Protein AF-A0A0S4IYY3-F1 (afdb_monomer)

Sequence (116 aa):
MGPSHRFGTKVSTLSMLASLTMLFCICVLLTTPSCVSACKADFDCRPSSCCHSTGCVDITKAPPPDCSEVLCSAECQHNTLDCGGECRCNTKLGVCKPYIRAGMPPDSAHTWKSSN

Mean predicted aligned error: 13.13 Å

Radius of gyration: 29.68 Å; Cα contacts (8 Å, |Δi|>4): 146; chains: 1; bounding box: 82×38×77 Å

Structure (mmCIF, N/CA/C/O backbone):
data_AF-A0A0S4IYY3-F1
#
_entry.id   AF-A0A0S4IYY3-F1
#
loop_
_atom_site.group_PDB
_atom_site.id
_atom_site.type_symbol
_atom_site.label_atom_id
_atom_site.label_alt_id
_atom_site.label_comp_id
_atom_site.label_asym_id
_atom_site.label_entity_id
_atom_site.label_seq_id
_atom_site.pdbx_PDB_ins_code
_atom_site.Cartn_x
_atom_site.Cartn_y
_atom_site.Cartn_z
_atom_site.occupancy
_atom_site.B_iso_or_equiv
_atom_site.auth_seq_id
_atom_site.auth_comp_id
_atom_site.auth_asym_id
_atom_site.auth_atom_id
_atom_site.pdbx_PDB_model_num
ATOM 1 N N . MET A 1 1 ? -66.050 2.021 57.460 1.00 43.62 1 MET A N 1
ATOM 2 C CA . MET A 1 1 ? -65.535 2.923 56.408 1.00 43.62 1 MET A CA 1
ATOM 3 C C . MET A 1 1 ? -64.032 2.720 56.289 1.00 43.62 1 MET A C 1
ATOM 5 O O . MET A 1 1 ? -63.357 2.857 57.296 1.00 43.62 1 MET A O 1
ATOM 9 N N . GLY A 1 2 ? -63.513 2.363 55.114 1.00 48.69 2 GLY A N 1
ATOM 10 C CA . GLY A 1 2 ? -62.070 2.266 54.857 1.00 48.69 2 GLY A CA 1
ATOM 11 C C . GLY A 1 2 ? -61.733 2.968 53.538 1.00 48.69 2 GLY A C 1
ATOM 12 O O . GLY A 1 2 ? -62.516 2.835 52.592 1.00 48.69 2 GLY A O 1
ATOM 13 N N . PRO A 1 3 ? -60.642 3.752 53.451 1.00 57.81 3 PRO A N 1
ATOM 14 C CA . PRO A 1 3 ? -60.326 4.495 52.243 1.00 57.81 3 PRO A CA 1
ATOM 15 C C . PRO A 1 3 ? -59.746 3.559 51.180 1.00 57.81 3 PRO A C 1
ATOM 17 O O . PRO A 1 3 ? -58.757 2.860 51.391 1.00 57.81 3 PRO A O 1
ATOM 20 N N . SER A 1 4 ? -60.380 3.557 50.011 1.00 50.22 4 SER A N 1
ATOM 21 C CA . SER A 1 4 ? -59.855 2.910 48.813 1.00 50.22 4 SER A CA 1
ATOM 22 C C . SER A 1 4 ? -58.682 3.729 48.267 1.00 50.22 4 SER A C 1
ATOM 24 O O . SER A 1 4 ? -58.882 4.810 47.713 1.00 50.22 4 SER A O 1
ATOM 26 N N . HIS A 1 5 ? -57.458 3.216 48.396 1.00 51.16 5 HIS A N 1
ATOM 27 C CA . HIS A 1 5 ? -56.295 3.759 47.696 1.00 51.16 5 HIS A CA 1
ATOM 28 C C . HIS A 1 5 ? -56.372 3.392 46.206 1.00 51.16 5 HIS A C 1
ATOM 30 O O . HIS A 1 5 ? -56.092 2.263 45.809 1.00 51.16 5 HIS A O 1
ATOM 36 N N . ARG A 1 6 ? -56.735 4.365 45.360 1.00 59.19 6 ARG A N 1
ATOM 37 C CA . ARG A 1 6 ? -56.511 4.297 43.908 1.00 59.19 6 ARG A CA 1
ATOM 38 C C . ARG A 1 6 ? -55.025 4.527 43.632 1.00 59.19 6 ARG A C 1
ATOM 40 O O . ARG A 1 6 ? -54.583 5.669 43.530 1.00 59.19 6 ARG A O 1
ATOM 47 N N . PHE A 1 7 ? -54.256 3.451 43.502 1.00 55.00 7 PHE A N 1
ATOM 48 C CA . PHE A 1 7 ? -52.888 3.519 42.992 1.00 55.00 7 PHE A CA 1
ATOM 49 C C . PHE A 1 7 ? -52.942 3.683 41.468 1.00 55.00 7 PHE A C 1
ATOM 51 O O . PHE A 1 7 ? -53.279 2.763 40.726 1.00 55.00 7 PHE A O 1
ATOM 58 N N . GLY A 1 8 ? -52.728 4.919 41.015 1.00 53.38 8 GLY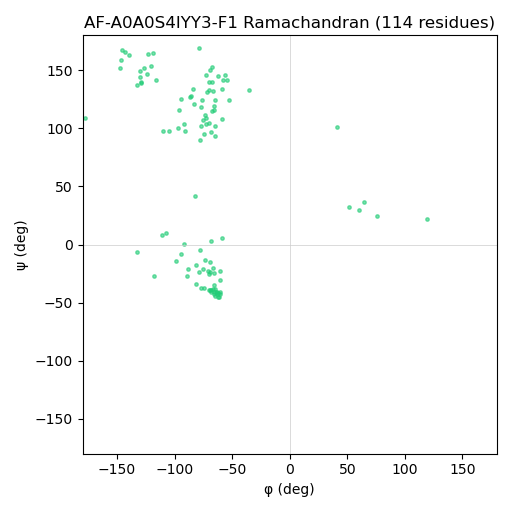 A N 1
ATOM 59 C CA . GLY A 1 8 ? -52.850 5.324 39.621 1.00 53.38 8 GLY A CA 1
ATOM 60 C C . GLY A 1 8 ? -51.791 4.685 38.720 1.00 53.38 8 GLY A C 1
ATOM 61 O O . GLY A 1 8 ? -50.593 4.761 38.974 1.00 53.38 8 GLY A O 1
ATOM 62 N N . THR A 1 9 ? -52.251 4.151 37.596 1.00 53.50 9 THR A N 1
ATOM 63 C CA . THR A 1 9 ? -51.516 3.530 36.479 1.00 53.50 9 THR A CA 1
ATOM 64 C C . THR A 1 9 ? -50.486 4.424 35.763 1.00 53.50 9 THR A C 1
ATOM 66 O O . THR A 1 9 ? -49.891 4.004 34.775 1.00 53.50 9 THR A O 1
ATOM 69 N N . LYS A 1 10 ? -50.225 5.649 36.236 1.00 50.41 10 LYS A N 1
ATOM 70 C CA . LYS A 1 10 ? -49.373 6.636 35.542 1.00 50.41 10 LYS A CA 1
ATOM 71 C C . LYS A 1 10 ? -47.865 6.441 35.754 1.00 50.41 10 LYS A C 1
ATOM 73 O O . LYS A 1 10 ? -47.078 6.963 34.974 1.00 50.41 10 LYS A O 1
ATOM 78 N N . VAL A 1 11 ? -47.456 5.682 36.774 1.00 53.66 11 VAL A N 1
ATOM 79 C CA . VAL A 1 11 ? -46.031 5.453 37.100 1.00 53.66 11 VAL A CA 1
ATOM 80 C C . VAL A 1 11 ? -45.384 4.407 36.176 1.00 53.66 11 VAL A C 1
ATOM 82 O O . VAL A 1 11 ? -44.177 4.425 35.960 1.00 53.66 11 VAL A O 1
ATOM 85 N N . SER A 1 12 ? -46.180 3.519 35.572 1.00 58.78 12 SER A N 1
ATOM 86 C CA . SER A 1 12 ? -45.661 2.351 34.847 1.00 58.78 12 SER A CA 1
ATOM 87 C C . SER A 1 12 ? -45.199 2.667 33.415 1.00 58.78 12 SER A C 1
ATOM 89 O O . SER A 1 12 ? -44.198 2.122 32.954 1.00 58.78 12 SER A O 1
ATOM 91 N N . THR A 1 13 ? -45.851 3.601 32.716 1.00 61.25 13 THR A N 1
ATOM 92 C CA . THR A 1 13 ?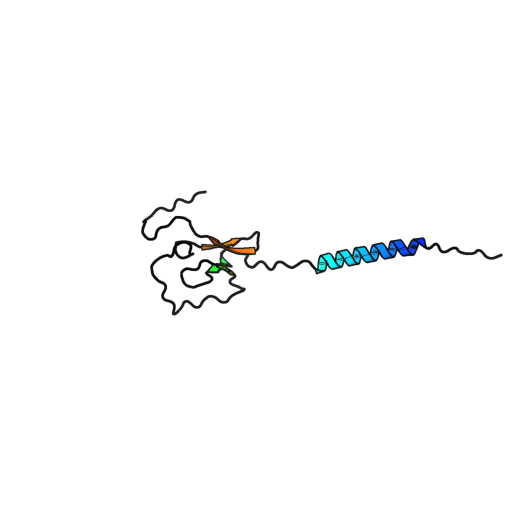 -45.505 3.934 31.322 1.00 61.25 13 THR A CA 1
ATOM 93 C C . THR A 1 13 ? -44.250 4.803 31.209 1.00 61.25 13 THR A C 1
ATOM 95 O O . THR A 1 13 ? -43.433 4.572 30.319 1.00 61.25 13 THR A O 1
ATOM 98 N N . LEU A 1 14 ? -44.042 5.749 32.135 1.00 67.12 14 LEU A N 1
ATOM 99 C CA . LEU A 1 14 ? -42.864 6.630 32.143 1.00 67.12 14 LEU A CA 1
ATOM 100 C C . LEU A 1 14 ? -41.558 5.850 32.387 1.00 67.12 14 LEU A C 1
ATOM 102 O O . LEU A 1 14 ? -40.541 6.125 31.755 1.00 67.12 14 LEU A O 1
ATOM 106 N N . SER A 1 15 ? -41.607 4.836 33.260 1.00 72.81 15 SER A N 1
ATOM 107 C CA . SER A 1 15 ? -40.468 3.954 33.544 1.00 72.81 15 SER A CA 1
ATOM 108 C C . SER A 1 15 ? -40.118 3.057 32.353 1.00 72.81 15 SER A C 1
ATOM 110 O O . SER A 1 15 ? -38.942 2.862 32.065 1.00 72.81 15 SER A O 1
ATOM 112 N N . MET A 1 16 ? -41.122 2.539 31.639 1.00 74.62 16 MET A N 1
ATOM 113 C CA . MET A 1 16 ? -40.919 1.678 30.465 1.00 74.62 16 MET A CA 1
ATOM 114 C C . MET A 1 16 ? 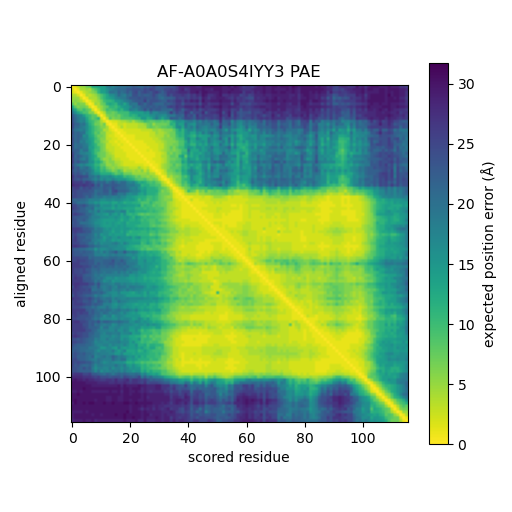-40.260 2.443 29.309 1.00 74.62 16 MET A C 1
ATOM 116 O O . MET A 1 16 ? -39.310 1.950 28.703 1.00 74.62 16 MET A O 1
ATOM 120 N N . LEU A 1 17 ? -40.707 3.679 29.053 1.00 82.00 17 LEU A N 1
ATOM 121 C CA . LEU A 1 17 ? -40.114 4.574 28.052 1.00 82.00 17 LEU A CA 1
ATOM 122 C C . LEU A 1 17 ? -38.646 4.901 28.362 1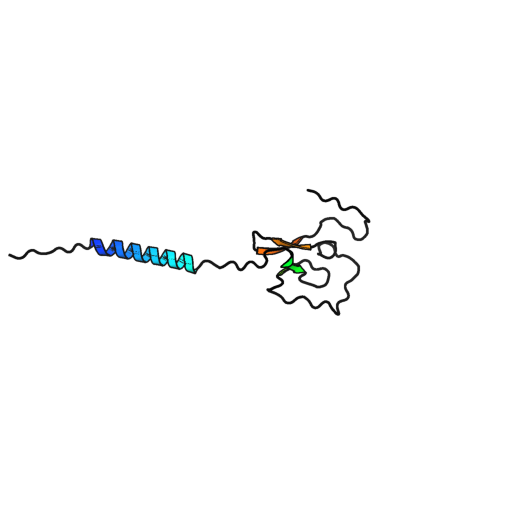.00 82.00 17 LEU A C 1
ATOM 124 O O . LEU A 1 17 ? -37.822 4.891 27.451 1.00 82.00 17 LEU A O 1
ATOM 128 N N . ALA A 1 18 ? -38.308 5.141 29.632 1.00 86.00 18 ALA A N 1
ATOM 129 C CA . ALA A 1 18 ? -36.934 5.417 30.052 1.00 86.00 18 ALA A CA 1
ATOM 130 C C . ALA A 1 18 ? -36.005 4.200 29.888 1.00 86.00 18 ALA A C 1
ATOM 132 O O . ALA A 1 18 ? -34.859 4.352 29.476 1.00 86.00 18 ALA A O 1
ATOM 133 N N . SER A 1 19 ? -36.487 2.984 30.164 1.00 83.12 19 SER A N 1
ATOM 134 C CA . SER A 1 19 ? -35.696 1.760 29.974 1.00 83.12 19 SER A CA 1
ATOM 135 C C . SER A 1 19 ? -35.455 1.437 28.495 1.00 83.12 19 SER A C 1
ATOM 137 O O . SER A 1 19 ? -34.351 1.040 28.130 1.00 83.12 19 SER A O 1
ATOM 139 N N . LEU A 1 20 ? -36.457 1.651 27.635 1.00 85.75 20 LEU A N 1
ATOM 140 C CA . LEU A 1 20 ? -36.349 1.442 26.186 1.00 85.75 20 LEU A CA 1
ATOM 141 C C . LEU A 1 20 ? -35.365 2.420 25.526 1.00 85.75 20 LEU A C 1
ATOM 143 O O . LEU A 1 20 ? -34.571 2.007 24.682 1.00 85.75 20 LEU A O 1
ATOM 147 N N . THR A 1 21 ? -35.368 3.694 25.926 1.00 89.06 21 THR A N 1
ATOM 148 C CA . THR A 1 21 ? -34.418 4.691 25.402 1.00 89.06 21 THR A CA 1
ATOM 149 C C . THR A 1 21 ? -32.992 4.439 25.883 1.00 89.06 21 THR A C 1
ATOM 151 O O . THR A 1 21 ? -32.061 4.547 25.088 1.00 89.06 21 THR A O 1
ATOM 154 N N . MET A 1 22 ? -32.807 4.029 27.142 1.00 87.81 22 MET A N 1
ATOM 155 C CA . MET A 1 22 ? -31.494 3.630 27.661 1.00 87.81 22 MET A CA 1
ATOM 156 C C . MET A 1 22 ? -30.938 2.418 26.902 1.00 87.81 22 MET A C 1
ATOM 158 O O . MET A 1 22 ? -29.787 2.433 26.472 1.00 87.81 22 MET A O 1
ATOM 162 N N . LEU A 1 23 ? -31.771 1.397 26.667 1.00 88.50 23 LEU A N 1
ATOM 163 C CA . LEU A 1 23 ? -31.374 0.206 25.916 1.00 88.50 23 LEU A CA 1
ATOM 164 C C . LEU A 1 23 ? -31.019 0.545 24.461 1.00 88.50 23 LEU A C 1
ATOM 166 O O . LEU A 1 23 ? -30.015 0.059 23.951 1.00 88.50 23 LEU A O 1
ATOM 170 N N . PHE A 1 24 ? -31.784 1.431 23.816 1.00 87.06 24 PHE A N 1
ATOM 171 C CA . PHE A 1 24 ? -31.477 1.915 22.470 1.00 87.06 24 PHE A CA 1
ATOM 172 C C . PHE A 1 24 ? -30.139 2.669 22.421 1.00 87.06 24 PHE A C 1
ATOM 174 O O . PHE A 1 24 ? -29.316 2.385 21.554 1.00 87.06 24 PHE A O 1
ATOM 181 N N . CYS A 1 25 ? -29.866 3.561 23.380 1.00 86.38 25 CYS A N 1
ATOM 182 C CA . CYS A 1 25 ? -28.575 4.249 23.484 1.00 86.38 25 CYS A CA 1
ATOM 183 C C . CYS A 1 25 ? -27.407 3.272 23.677 1.00 86.38 25 CYS A C 1
ATOM 185 O O . CYS A 1 25 ? -26.375 3.415 23.024 1.00 86.38 25 CYS A O 1
ATOM 187 N N . ILE A 1 26 ? -27.572 2.256 24.530 1.00 88.25 26 ILE A N 1
ATOM 188 C CA . ILE A 1 26 ? -26.562 1.212 24.746 1.00 88.25 26 ILE A CA 1
ATOM 189 C C . ILE A 1 26 ? -26.326 0.412 23.455 1.00 88.25 26 ILE A C 1
ATOM 191 O O . ILE A 1 26 ? -25.177 0.176 23.088 1.00 88.25 26 ILE A O 1
ATOM 195 N N . CYS A 1 27 ? -27.381 0.051 22.718 1.00 84.94 27 CYS A N 1
ATOM 196 C CA . CYS A 1 27 ? -27.251 -0.614 21.420 1.00 84.94 27 CYS A CA 1
ATOM 197 C C . CYS A 1 27 ? -26.518 0.255 20.387 1.00 84.94 27 CYS A C 1
ATOM 199 O O . CYS A 1 27 ? -25.658 -0.251 19.668 1.00 84.94 27 CYS A O 1
ATOM 201 N N . VAL A 1 28 ? -26.804 1.558 20.322 1.00 85.12 28 VAL A N 1
ATOM 202 C CA . VAL A 1 28 ? -26.096 2.485 19.422 1.00 85.12 28 VAL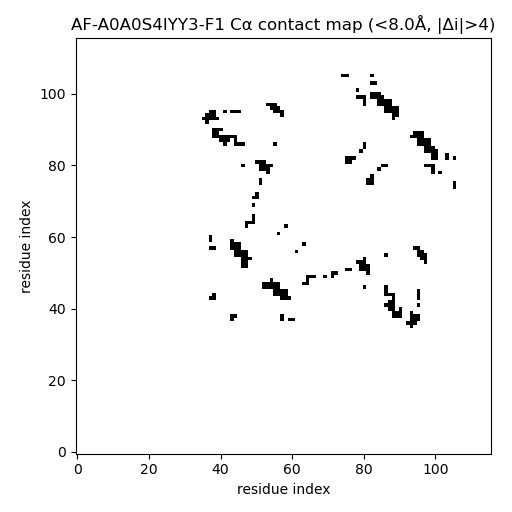 A CA 1
ATOM 203 C C . VAL A 1 28 ? -24.612 2.582 19.790 1.00 85.12 28 VAL A C 1
ATOM 205 O O . VAL A 1 28 ? -23.766 2.549 18.904 1.00 85.12 28 VAL A O 1
ATOM 208 N N . LEU A 1 29 ? -24.274 2.623 21.081 1.00 80.25 29 LEU A N 1
ATOM 209 C CA . LEU A 1 29 ? -22.881 2.642 21.546 1.00 80.25 29 LEU A CA 1
ATOM 210 C C . LEU A 1 29 ? -22.133 1.345 21.191 1.00 80.25 29 LEU A C 1
ATOM 212 O O . LEU A 1 29 ? -21.012 1.399 20.685 1.00 80.25 29 LEU A O 1
ATOM 216 N N . LEU A 1 30 ? -22.765 0.187 21.406 1.00 79.56 30 LEU A N 1
ATOM 217 C CA . LEU A 1 30 ? -22.174 -1.136 21.158 1.00 79.56 30 LEU A CA 1
ATOM 218 C C . LEU A 1 30 ? -22.009 -1.474 19.671 1.00 79.56 30 LEU A C 1
ATOM 220 O O . LEU A 1 30 ? -21.201 -2.331 19.328 1.00 79.56 30 LEU A O 1
ATOM 224 N N . THR A 1 31 ? -22.774 -0.833 18.789 1.00 77.38 31 THR A N 1
ATOM 225 C CA . THR A 1 31 ? -22.728 -1.096 17.342 1.00 77.38 31 THR A CA 1
ATOM 226 C C . THR A 1 31 ? -21.755 -0.190 16.595 1.00 77.38 31 THR A C 1
ATOM 228 O O . THR A 1 31 ? -21.624 -0.331 15.381 1.00 77.38 31 THR A O 1
ATOM 231 N N . THR A 1 32 ? -21.044 0.715 17.282 1.00 71.06 32 THR A N 1
ATOM 232 C CA . THR A 1 32 ? -20.040 1.559 16.625 1.00 71.06 32 THR A CA 1
ATOM 233 C C . THR A 1 32 ? -18.858 0.702 16.157 1.00 71.06 32 THR A C 1
ATOM 235 O O . THR A 1 32 ? -18.149 0.124 16.983 1.00 71.06 32 THR A O 1
ATOM 238 N N . PRO A 1 33 ? -18.617 0.579 14.837 1.00 69.81 33 PRO A N 1
ATOM 239 C CA . PRO A 1 33 ? -17.438 -0.118 14.361 1.00 69.81 33 PRO A CA 1
ATOM 240 C C . PRO A 1 33 ? -16.214 0.695 14.781 1.00 69.81 33 PRO A C 1
ATOM 242 O O . PRO A 1 33 ? -16.060 1.854 14.390 1.00 69.81 33 PRO A O 1
ATOM 245 N N . SER A 1 34 ? -15.334 0.094 15.581 1.00 64.94 34 SER A N 1
ATOM 246 C CA . SER A 1 34 ? -14.010 0.646 15.828 1.00 64.94 34 SER A CA 1
ATOM 247 C C . SER A 1 34 ? -13.260 0.621 14.501 1.00 64.94 34 SER A C 1
ATOM 249 O O . SER A 1 34 ? -12.833 -0.425 14.010 1.00 64.94 34 SER A O 1
ATOM 251 N N . CYS A 1 35 ? -13.164 1.779 13.853 1.00 61.19 35 CYS A N 1
ATOM 252 C CA . CYS A 1 35 ? -12.400 1.924 12.628 1.00 61.19 35 CYS A CA 1
ATOM 253 C C . CYS A 1 35 ? -10.919 1.691 12.955 1.00 61.19 35 CYS A C 1
ATOM 255 O O . CYS A 1 35 ? -10.195 2.589 13.379 1.00 61.19 35 CYS A O 1
ATOM 257 N N . VAL A 1 36 ? -10.460 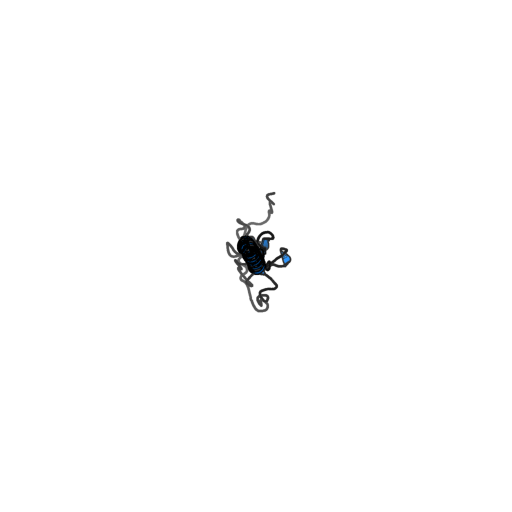0.447 12.796 1.00 72.00 36 VAL A N 1
ATOM 258 C CA . VAL A 1 36 ? -9.035 0.126 12.866 1.00 72.00 36 VAL A CA 1
ATOM 259 C C . VAL A 1 36 ? -8.381 0.764 11.647 1.00 72.00 36 VAL A C 1
ATOM 261 O O . VAL A 1 36 ? -8.431 0.219 10.540 1.00 72.00 36 VAL A O 1
ATOM 264 N N . SER A 1 37 ? -7.814 1.952 11.867 1.00 82.88 37 SER A N 1
ATOM 265 C CA . SER A 1 37 ? -7.023 2.676 10.877 1.00 82.88 37 SER A CA 1
ATOM 266 C C . SER A 1 37 ? -5.935 1.753 10.345 1.00 82.88 37 SER A C 1
ATOM 268 O O . SER A 1 37 ? -5.169 1.197 11.129 1.00 82.88 37 SER A O 1
ATOM 270 N N . ALA A 1 38 ? -5.880 1.566 9.029 1.00 84.25 38 ALA A N 1
ATOM 271 C CA . ALA A 1 38 ? -4.834 0.770 8.403 1.00 84.25 38 ALA A CA 1
ATOM 272 C C . ALA A 1 38 ? -3.477 1.479 8.463 1.00 84.25 38 ALA A C 1
ATOM 274 O O . ALA A 1 38 ? -2.473 0.808 8.444 1.00 84.25 38 ALA A O 1
ATOM 275 N N . CYS A 1 39 ? -3.425 2.807 8.555 1.00 92.94 39 CYS A N 1
ATOM 276 C CA . CYS A 1 39 ? -2.169 3.547 8.685 1.00 92.94 39 CYS A CA 1
ATOM 277 C C . CYS A 1 39 ? -2.365 4.792 9.554 1.00 92.94 39 CYS A C 1
ATOM 279 O O . CYS A 1 39 ? -3.489 5.281 9.704 1.00 92.94 39 CYS A O 1
ATOM 281 N N . LYS A 1 40 ? -1.287 5.324 10.128 1.00 93.31 40 LYS A N 1
ATOM 282 C CA . LYS A 1 40 ? -1.257 6.623 10.819 1.00 93.31 40 LYS A CA 1
ATOM 283 C C . LYS A 1 40 ? -0.303 7.602 10.143 1.00 93.31 40 LYS A C 1
ATOM 285 O O . LYS A 1 40 ? -0.519 8.808 10.233 1.00 93.31 40 LYS A O 1
ATOM 290 N N . ALA A 1 41 ? 0.715 7.094 9.465 1.00 94.56 41 ALA A N 1
ATOM 291 C CA . ALA A 1 41 ? 1.715 7.861 8.747 1.00 94.56 41 ALA A CA 1
ATOM 292 C C . ALA A 1 41 ? 2.174 7.116 7.488 1.00 94.56 41 ALA A C 1
ATOM 294 O O . ALA A 1 41 ? 1.892 5.933 7.311 1.00 94.56 41 ALA A O 1
ATOM 295 N N . ASP A 1 42 ? 2.890 7.810 6.606 1.00 95.25 42 ASP A N 1
ATOM 296 C CA . ASP A 1 42 ? 3.317 7.256 5.315 1.00 95.25 42 ASP A CA 1
ATOM 297 C C . ASP A 1 42 ? 4.215 6.016 5.464 1.00 95.25 42 ASP A C 1
ATOM 299 O O . ASP A 1 42 ? 4.133 5.104 4.648 1.00 95.25 42 ASP A O 1
ATOM 303 N N . PHE A 1 43 ? 5.001 5.929 6.545 1.00 94.56 43 PHE A N 1
ATOM 304 C CA . PHE A 1 43 ? 5.856 4.769 6.830 1.00 94.56 43 PHE A CA 1
ATOM 305 C C . PHE A 1 43 ? 5.075 3.496 7.196 1.00 94.56 43 PHE A C 1
ATOM 307 O O . PHE A 1 43 ? 5.645 2.408 7.163 1.00 94.56 43 PHE A O 1
ATOM 314 N N . ASP A 1 44 ? 3.785 3.613 7.526 1.00 94.50 44 ASP A N 1
ATOM 315 C CA . ASP A 1 44 ? 2.904 2.458 7.735 1.00 94.50 44 ASP A CA 1
ATOM 316 C C . ASP A 1 44 ? 2.443 1.846 6.399 1.00 94.50 44 ASP A C 1
ATOM 318 O O . ASP A 1 44 ? 1.749 0.832 6.379 1.00 94.50 44 ASP A O 1
ATOM 322 N N . CYS A 1 45 ? 2.801 2.457 5.268 1.00 95.00 45 CYS A N 1
ATOM 323 C CA . CYS A 1 45 ? 2.381 2.039 3.943 1.00 95.00 45 CYS A CA 1
ATOM 324 C C . CYS A 1 45 ? 3.570 1.590 3.095 1.00 95.00 45 CYS A C 1
ATOM 326 O O . CYS A 1 45 ? 4.631 2.209 3.084 1.00 95.00 45 CYS A O 1
ATOM 328 N N . ARG A 1 46 ? 3.365 0.538 2.303 1.00 94.25 46 ARG A N 1
ATOM 329 C CA . ARG A 1 46 ? 4.351 0.062 1.325 1.00 94.25 46 ARG A CA 1
ATOM 330 C C . ARG A 1 46 ? 3.682 -0.443 0.042 1.00 94.25 46 ARG A C 1
ATOM 332 O O . ARG A 1 46 ? 2.472 -0.682 0.061 1.00 94.25 46 ARG A O 1
ATOM 339 N N . PRO A 1 47 ? 4.433 -0.644 -1.053 1.00 94.62 47 PRO A N 1
ATOM 340 C CA . PRO A 1 47 ? 3.903 -1.239 -2.277 1.00 94.62 47 PRO A CA 1
ATOM 341 C C . PRO A 1 47 ? 3.271 -2.617 -2.038 1.00 94.62 47 PRO A C 1
ATOM 343 O O . PRO A 1 47 ? 3.728 -3.391 -1.193 1.00 94.62 47 PRO A O 1
ATOM 346 N N . SER A 1 48 ? 2.214 -2.931 -2.788 1.00 94.19 48 SER A N 1
ATOM 347 C CA . SER A 1 48 ? 1.559 -4.247 -2.751 1.00 94.19 48 SER A CA 1
ATOM 348 C C . SER A 1 48 ? 2.343 -5.347 -3.473 1.00 94.19 48 SER A C 1
ATOM 350 O O . SER A 1 48 ? 2.117 -6.523 -3.204 1.00 94.19 48 SER A O 1
ATOM 352 N N . SER A 1 49 ? 3.242 -4.980 -4.387 1.00 93.19 49 SER A N 1
ATOM 353 C CA . SER A 1 49 ? 4.071 -5.895 -5.181 1.00 93.19 49 SER A CA 1
ATOM 354 C C . SER A 1 49 ? 5.496 -5.358 -5.331 1.00 93.19 49 SER A C 1
ATOM 356 O O . SER A 1 49 ? 5.742 -4.177 -5.093 1.00 93.19 49 SER A O 1
ATOM 358 N N . CYS A 1 50 ? 6.430 -6.229 -5.724 1.00 91.81 50 CYS A N 1
ATOM 359 C CA . CYS A 1 50 ? 7.848 -5.885 -5.883 1.00 91.81 50 CYS A CA 1
ATOM 360 C C . CYS A 1 50 ? 8.127 -4.933 -7.047 1.00 91.81 50 CYS A C 1
ATOM 362 O O . CYS A 1 50 ? 8.936 -4.028 -6.908 1.00 91.81 50 CYS A O 1
ATOM 364 N N . CYS A 1 51 ? 7.453 -5.147 -8.177 1.00 91.75 51 CYS A N 1
ATOM 365 C CA . CYS A 1 51 ? 7.608 -4.345 -9.385 1.00 91.75 51 CYS A CA 1
ATOM 366 C C . CYS A 1 51 ? 6.236 -3.846 -9.830 1.00 91.75 51 CYS A C 1
ATOM 368 O O . CYS A 1 51 ? 5.216 -4.510 -9.596 1.00 91.75 51 CYS A O 1
ATOM 370 N N . HIS A 1 52 ? 6.225 -2.699 -10.492 1.00 91.75 52 HIS A N 1
ATOM 371 C CA . HIS A 1 52 ? 5.095 -2.074 -11.171 1.00 91.75 52 HIS A CA 1
ATOM 372 C C . HIS A 1 52 ? 3.855 -1.962 -10.296 1.00 91.75 52 HIS A C 1
ATOM 374 O O . HIS A 1 52 ? 2.721 -2.039 -10.768 1.00 91.75 52 HIS A O 1
ATOM 380 N N . SER A 1 53 ? 4.063 -1.793 -8.988 1.00 93.44 53 SER A N 1
ATOM 381 C CA . SER A 1 53 ? 2.964 -1.787 -8.035 1.00 93.44 53 SER A CA 1
ATOM 382 C C . SER A 1 53 ? 2.063 -0.596 -8.310 1.00 93.44 53 SER A C 1
ATOM 384 O O . SER A 1 53 ? 2.499 0.552 -8.301 1.00 93.44 53 SER A O 1
ATOM 386 N N . THR A 1 54 ? 0.784 -0.867 -8.530 1.00 93.06 54 THR A N 1
ATOM 387 C CA . THR A 1 54 ? -0.263 0.155 -8.655 1.00 93.06 54 THR A CA 1
ATOM 388 C C . THR A 1 54 ? -0.973 0.400 -7.326 1.00 93.06 54 THR A C 1
ATOM 390 O O . THR A 1 54 ? -1.771 1.327 -7.211 1.00 93.06 54 THR A O 1
ATOM 393 N N . GLY A 1 55 ? -0.687 -0.423 -6.311 1.00 93.56 55 GLY A N 1
ATOM 394 C CA . GLY A 1 55 ? -1.331 -0.403 -5.006 1.00 93.56 55 GLY A CA 1
ATOM 395 C C . GLY A 1 55 ? -0.360 -0.214 -3.846 1.00 93.56 55 GLY A C 1
ATOM 396 O O . GLY A 1 55 ? 0.853 -0.402 -3.967 1.00 93.56 55 GLY A O 1
ATOM 397 N N . CYS A 1 56 ? -0.936 0.140 -2.700 1.00 95.00 56 CYS A N 1
ATOM 398 C CA . CYS A 1 56 ? -0.243 0.242 -1.425 1.00 95.00 56 CYS A CA 1
ATOM 399 C C . CYS A 1 56 ? -1.005 -0.547 -0.367 1.00 95.00 56 CYS A C 1
ATOM 401 O O . CYS A 1 56 ? -2.235 -0.498 -0.314 1.00 95.00 56 CYS A O 1
ATOM 403 N N . VAL A 1 57 ? -0.268 -1.237 0.491 1.00 93.50 57 VAL A N 1
ATOM 404 C CA . VAL A 1 57 ? -0.798 -1.998 1.621 1.00 93.50 57 VAL A CA 1
ATOM 405 C C . VAL A 1 57 ? -0.218 -1.472 2.921 1.00 93.50 57 VAL A C 1
ATOM 407 O O . VAL A 1 57 ? 0.881 -0.915 2.949 1.00 93.50 57 VAL A O 1
ATOM 410 N N . ASP A 1 58 ? -0.976 -1.669 3.991 1.00 93.12 58 ASP A N 1
ATOM 411 C CA . ASP A 1 58 ? -0.480 -1.463 5.343 1.00 93.12 58 ASP A CA 1
ATOM 412 C C . ASP A 1 58 ? 0.536 -2.553 5.715 1.00 93.12 58 ASP A C 1
ATOM 414 O O . ASP A 1 58 ? 0.354 -3.736 5.402 1.00 93.12 58 ASP A O 1
ATOM 418 N N . ILE A 1 59 ? 1.598 -2.143 6.404 1.00 91.56 59 ILE A N 1
ATOM 419 C CA . ILE A 1 59 ? 2.671 -3.026 6.858 1.00 91.56 59 ILE A CA 1
ATOM 420 C C . ILE A 1 59 ? 2.207 -4.052 7.899 1.00 91.56 59 ILE A C 1
ATOM 422 O O . ILE A 1 59 ? 2.842 -5.100 8.007 1.00 91.56 59 ILE A O 1
ATOM 426 N N . THR A 1 60 ? 1.134 -3.779 8.653 1.00 85.94 60 THR A N 1
ATOM 427 C CA . THR A 1 60 ? 0.657 -4.666 9.732 1.00 85.94 60 THR A CA 1
ATOM 428 C C . THR A 1 60 ? -0.347 -5.717 9.256 1.00 85.94 60 THR A C 1
ATOM 430 O O . THR A 1 60 ? -0.437 -6.796 9.840 1.00 85.94 60 THR A O 1
ATOM 433 N N . LYS A 1 61 ? -1.094 -5.431 8.184 1.00 80.81 61 LYS A N 1
ATOM 434 C CA . LYS A 1 61 ? -2.150 -6.303 7.644 1.00 80.81 61 LYS A CA 1
ATOM 435 C C . LYS A 1 61 ? -1.662 -7.321 6.622 1.00 80.81 61 LYS A C 1
ATOM 437 O O . LYS A 1 61 ? -2.346 -8.318 6.401 1.00 80.81 61 LYS A O 1
ATOM 442 N N . ALA A 1 62 ? -0.517 -7.082 5.993 1.00 78.31 62 ALA A N 1
ATOM 443 C CA . ALA A 1 62 ? 0.078 -8.005 5.036 1.00 78.31 62 ALA A CA 1
ATOM 444 C C . ALA A 1 62 ? 1.556 -8.243 5.378 1.00 78.31 62 ALA A C 1
ATOM 446 O O . ALA A 1 62 ? 2.213 -7.328 5.876 1.00 78.31 62 ALA A O 1
ATOM 447 N N . PRO A 1 63 ? 2.127 -9.421 5.088 1.00 84.75 63 PRO A N 1
ATOM 448 C CA . PRO A 1 63 ? 3.576 -9.592 5.049 1.00 84.75 63 PRO A CA 1
ATOM 449 C C . PRO A 1 63 ? 4.169 -8.842 3.844 1.00 84.75 63 PRO A C 1
ATOM 451 O O . PRO A 1 63 ? 3.467 -8.643 2.842 1.00 84.75 63 PRO A O 1
ATOM 454 N N . PRO A 1 64 ? 5.423 -8.356 3.932 1.00 85.25 64 PRO A N 1
ATOM 455 C CA . PRO A 1 64 ? 6.089 -7.753 2.783 1.00 85.25 64 PRO A CA 1
ATOM 456 C C . PRO A 1 64 ? 6.151 -8.744 1.627 1.00 85.25 64 PRO A C 1
ATOM 458 O O . PRO A 1 64 ? 6.343 -9.934 1.880 1.00 85.25 64 PRO A O 1
ATOM 461 N N . PRO A 1 65 ? 5.958 -8.282 0.376 1.00 86.81 65 PRO A N 1
ATOM 462 C CA . PRO A 1 65 ? 6.226 -9.142 -0.760 1.00 86.81 65 PRO A CA 1
ATOM 463 C C . PRO A 1 65 ? 7.700 -9.560 -0.699 1.00 86.81 65 PRO A C 1
ATOM 465 O O . PRO A 1 65 ? 8.573 -8.731 -0.434 1.00 86.81 65 PRO A O 1
ATOM 468 N N . ASP A 1 66 ? 7.963 -10.851 -0.890 1.00 91.19 66 ASP A N 1
ATOM 469 C CA . ASP A 1 66 ? 9.330 -11.344 -1.012 1.00 91.19 66 ASP A CA 1
ATOM 470 C C . ASP A 1 66 ? 9.864 -10.933 -2.386 1.00 91.19 66 ASP A C 1
ATOM 472 O O . ASP A 1 66 ? 9.368 -11.384 -3.421 1.00 91.19 66 ASP A O 1
ATOM 476 N N . CYS A 1 67 ? 10.836 -10.025 -2.375 1.00 90.44 67 CYS A N 1
ATOM 477 C CA . CYS A 1 67 ? 11.457 -9.482 -3.577 1.00 90.44 67 CYS A CA 1
ATOM 478 C C . CYS A 1 67 ? 12.913 -9.935 -3.738 1.00 90.44 67 CYS A C 1
ATOM 480 O O . CYS A 1 67 ? 13.603 -9.411 -4.608 1.00 90.44 67 CYS A O 1
ATOM 482 N N . SER A 1 68 ? 13.399 -10.869 -2.911 1.00 93.69 68 SER A N 1
ATOM 483 C CA . SER A 1 68 ? 14.815 -11.262 -2.893 1.00 93.69 68 SER A CA 1
ATOM 484 C C . SER A 1 68 ? 15.257 -11.939 -4.191 1.00 93.69 68 SER A C 1
ATOM 486 O O . SER A 1 68 ? 16.368 -11.704 -4.652 1.00 93.69 68 SER A O 1
ATOM 488 N N . GLU A 1 69 ? 14.360 -12.704 -4.813 1.00 93.19 69 GLU A N 1
ATOM 489 C CA . GLU A 1 69 ? 14.609 -13.431 -6.067 1.00 93.19 69 GLU A CA 1
ATOM 490 C C . GLU A 1 69 ? 13.887 -12.796 -7.274 1.00 93.19 69 GLU A C 1
ATOM 492 O O . GLU A 1 69 ? 13.803 -13.390 -8.350 1.00 93.19 69 GLU A O 1
ATOM 497 N N . VAL A 1 70 ? 13.319 -11.593 -7.111 1.00 91.31 70 VAL A N 1
ATOM 498 C CA . VAL A 1 70 ? 12.546 -10.918 -8.163 1.00 91.31 70 VAL A CA 1
ATOM 499 C C . VAL A 1 70 ? 13.430 -9.929 -8.916 1.00 91.31 70 VAL A C 1
ATOM 501 O O . VAL A 1 70 ? 13.865 -8.915 -8.374 1.00 91.31 70 VAL A O 1
ATOM 504 N N . LEU A 1 71 ? 13.638 -10.188 -10.206 1.00 90.25 71 LEU A N 1
ATOM 505 C CA . LEU A 1 71 ? 14.279 -9.247 -11.123 1.00 90.25 71 LEU A CA 1
ATOM 506 C C . LEU A 1 71 ? 13.213 -8.386 -11.803 1.00 90.25 71 LEU A C 1
ATOM 508 O O . LEU A 1 71 ? 12.519 -8.840 -12.714 1.00 90.25 71 LEU A O 1
ATOM 512 N N . CYS A 1 72 ? 13.085 -7.136 -11.361 1.00 87.06 72 CYS A N 1
ATOM 513 C CA . CYS A 1 72 ? 12.239 -6.158 -12.037 1.00 87.06 72 CYS A CA 1
ATOM 514 C C . CYS A 1 72 ? 12.879 -5.706 -13.358 1.00 87.06 72 CYS A C 1
ATOM 516 O O . CYS A 1 72 ? 14.099 -5.573 -13.469 1.00 87.06 72 CYS A O 1
ATOM 518 N N . SER A 1 73 ? 12.047 -5.428 -14.360 1.00 87.31 73 SER A N 1
ATOM 519 C CA . SER A 1 73 ? 12.481 -4.728 -15.569 1.00 87.31 73 SER A CA 1
ATOM 520 C C . SER A 1 73 ? 12.980 -3.322 -15.215 1.00 87.31 73 SER A C 1
ATOM 522 O O . SER A 1 73 ? 12.413 -2.671 -14.342 1.00 87.31 73 SER A O 1
ATOM 524 N N . ALA A 1 74 ? 14.001 -2.826 -15.918 1.00 84.06 74 ALA A N 1
ATOM 525 C CA . ALA A 1 74 ? 14.523 -1.470 -15.701 1.00 84.06 74 ALA A CA 1
ATOM 526 C C . ALA A 1 74 ? 13.604 -0.361 -16.253 1.00 84.06 74 ALA A C 1
ATOM 528 O O . ALA A 1 74 ? 13.806 0.815 -15.956 1.00 84.06 74 ALA A O 1
ATOM 529 N N . GLU A 1 75 ? 12.615 -0.717 -17.076 1.00 85.44 75 GLU A N 1
ATOM 530 C CA . GLU A 1 75 ? 11.577 0.216 -17.516 1.00 85.44 75 GLU A CA 1
ATOM 531 C C . GLU A 1 75 ? 10.686 0.602 -16.335 1.00 85.44 75 GLU A C 1
ATOM 533 O O . GLU A 1 75 ? 10.316 -0.262 -15.546 1.00 85.44 75 GLU A O 1
ATOM 538 N N . CYS A 1 76 ? 10.299 1.872 -16.233 1.00 83.94 76 CYS A N 1
ATOM 539 C CA . CYS A 1 76 ? 9.219 2.273 -15.340 1.00 83.94 76 CYS A CA 1
ATOM 540 C C . CYS A 1 76 ? 7.891 2.125 -16.102 1.00 83.94 76 CYS A C 1
ATOM 542 O O . CYS A 1 76 ? 7.752 2.646 -17.214 1.00 83.94 76 CYS A O 1
ATOM 544 N N . GLN A 1 77 ? 6.911 1.405 -15.544 1.00 85.81 77 GLN A N 1
ATOM 545 C CA . GLN A 1 77 ? 5.603 1.287 -16.189 1.00 85.81 77 GLN A CA 1
ATOM 546 C C . GLN A 1 77 ? 4.714 2.472 -15.838 1.00 85.81 77 GLN A C 1
ATOM 548 O O . GLN A 1 77 ? 4.569 2.865 -14.678 1.00 85.81 77 GLN A O 1
ATOM 553 N N . HIS A 1 78 ? 4.076 3.031 -16.862 1.00 83.50 78 HIS A N 1
ATOM 554 C CA . HIS A 1 78 ? 3.145 4.134 -16.690 1.00 83.50 78 HIS A CA 1
ATOM 555 C C . HIS A 1 78 ? 2.043 3.778 -15.677 1.00 83.50 78 HIS A C 1
ATOM 557 O O . HIS A 1 78 ? 1.543 2.656 -15.659 1.00 83.50 78 HIS A O 1
ATOM 563 N N . ASN A 1 79 ? 1.643 4.751 -14.853 1.00 85.00 79 ASN A N 1
ATOM 564 C CA . ASN A 1 79 ? 0.669 4.571 -13.768 1.00 85.00 79 ASN A CA 1
ATOM 565 C C . ASN A 1 79 ? 1.068 3.539 -12.701 1.00 85.00 79 ASN A C 1
ATOM 567 O O . ASN A 1 79 ? 0.195 2.960 -12.054 1.00 85.00 79 ASN A O 1
ATOM 571 N N . THR A 1 80 ? 2.365 3.353 -12.463 1.00 89.50 80 THR A N 1
ATOM 572 C CA . THR A 1 80 ? 2.874 2.535 -11.354 1.00 89.50 80 THR A CA 1
ATOM 573 C C . THR A 1 80 ? 3.726 3.360 -10.394 1.00 89.50 80 THR A C 1
ATOM 575 O O . THR A 1 80 ? 4.139 4.482 -10.702 1.00 89.50 80 THR A O 1
ATOM 578 N N . LEU A 1 81 ? 3.981 2.810 -9.207 1.00 90.00 81 LEU A N 1
ATOM 579 C CA . LEU A 1 81 ? 4.838 3.429 -8.198 1.00 90.00 81 LEU A CA 1
ATOM 580 C C . LEU A 1 81 ? 6.311 3.515 -8.632 1.00 90.00 81 LEU A C 1
ATOM 582 O O . LEU A 1 81 ? 7.026 4.375 -8.123 1.00 90.00 81 LEU A O 1
ATOM 586 N N . ASP A 1 82 ? 6.749 2.715 -9.607 1.00 87.44 82 ASP A N 1
ATOM 587 C CA . ASP A 1 82 ? 8.148 2.686 -10.056 1.00 87.44 82 ASP A CA 1
ATOM 588 C C . ASP A 1 82 ? 8.569 3.959 -10.802 1.00 87.44 82 ASP A C 1
ATOM 590 O O . ASP A 1 82 ? 9.741 4.330 -10.790 1.00 87.44 82 ASP A O 1
ATOM 594 N N . CYS A 1 83 ? 7.625 4.701 -11.393 1.00 84.56 83 CYS A N 1
ATOM 595 C CA . CYS A 1 83 ? 7.901 5.981 -12.059 1.00 84.56 83 CYS A CA 1
ATOM 596 C C . CYS A 1 83 ? 7.967 7.168 -11.068 1.00 84.56 83 CYS A C 1
ATOM 598 O O . CYS A 1 83 ? 7.420 8.244 -11.322 1.00 84.56 83 CYS A O 1
ATOM 600 N N . GLY A 1 84 ? 8.603 6.978 -9.907 1.00 83.31 84 GLY A N 1
ATOM 601 C CA . GLY A 1 84 ? 8.730 8.007 -8.866 1.00 83.31 84 GLY A CA 1
ATOM 602 C C . GLY A 1 84 ? 7.455 8.234 -8.047 1.00 83.31 84 GLY A C 1
ATOM 603 O O . GLY A 1 84 ? 7.254 9.328 -7.510 1.00 83.31 84 GLY A O 1
ATOM 604 N N . GLY A 1 85 ? 6.580 7.230 -7.980 1.00 88.94 85 GLY A N 1
ATOM 605 C CA . GLY A 1 85 ? 5.441 7.220 -7.073 1.00 88.94 85 GLY A CA 1
ATOM 606 C C . GLY A 1 85 ? 5.842 6.842 -5.647 1.00 88.94 85 GLY A C 1
ATOM 607 O O . GLY A 1 85 ? 6.955 6.406 -5.370 1.00 88.94 85 GLY A O 1
ATOM 608 N N . GLU A 1 86 ? 4.915 7.029 -4.717 1.00 92.44 86 GLU A N 1
ATOM 609 C CA . GLU A 1 86 ? 5.123 6.722 -3.302 1.00 92.44 86 GLU A CA 1
ATOM 610 C C . GLU A 1 86 ? 3.818 6.269 -2.644 1.00 92.44 86 GLU A C 1
ATOM 612 O O . GLU A 1 86 ? 2.723 6.656 -3.057 1.00 92.44 86 GLU A O 1
ATOM 617 N N . CYS A 1 87 ? 3.926 5.444 -1.607 1.00 95.06 87 CYS A N 1
ATOM 618 C CA . CYS A 1 87 ? 2.782 5.089 -0.781 1.00 95.06 87 CYS A CA 1
ATOM 619 C C . CYS A 1 87 ? 2.591 6.128 0.316 1.00 95.06 87 CYS A C 1
ATOM 621 O O . CYS A 1 87 ? 3.523 6.425 1.056 1.00 95.06 87 CYS A O 1
ATOM 623 N N . ARG A 1 88 ? 1.373 6.662 0.430 1.00 95.50 88 ARG A N 1
ATOM 624 C CA . ARG A 1 88 ? 1.019 7.644 1.458 1.00 95.50 88 ARG A CA 1
ATOM 625 C C . ARG A 1 88 ? -0.159 7.187 2.287 1.00 95.50 88 ARG A C 1
ATOM 627 O O . ARG A 1 88 ? -1.096 6.563 1.777 1.00 95.50 88 ARG A O 1
ATOM 634 N N . CYS A 1 89 ? -0.143 7.559 3.556 1.00 95.88 89 CYS A N 1
ATOM 635 C CA . CYS A 1 89 ? -1.276 7.360 4.427 1.00 95.88 89 CYS A CA 1
ATOM 636 C C . CYS A 1 89 ? -2.284 8.493 4.248 1.00 95.88 89 CYS A C 1
ATOM 638 O O . CYS A 1 89 ? -2.013 9.664 4.517 1.00 95.88 89 CYS A O 1
ATOM 640 N N . ASN A 1 90 ? -3.508 8.146 3.858 1.00 94.69 90 ASN A N 1
ATOM 641 C CA . ASN A 1 90 ? -4.624 9.065 3.996 1.00 94.69 90 ASN A CA 1
ATOM 642 C C . ASN A 1 90 ? -5.072 9.069 5.461 1.00 94.69 90 ASN A C 1
ATOM 644 O O . ASN A 1 90 ? -5.938 8.288 5.843 1.00 94.69 90 ASN A O 1
ATOM 648 N N . THR A 1 91 ? -4.497 9.955 6.272 1.00 90.19 91 THR A N 1
ATOM 649 C CA . THR A 1 91 ? -4.740 10.022 7.725 1.00 90.19 91 THR A CA 1
ATOM 650 C C . THR A 1 91 ?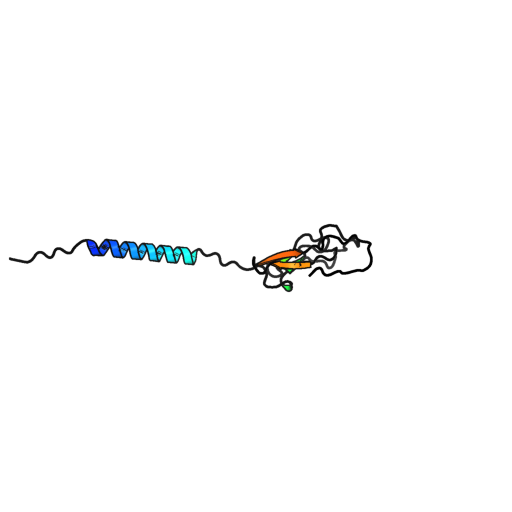 -6.194 10.301 8.106 1.00 90.19 91 THR A C 1
ATOM 652 O O . THR A 1 91 ? -6.617 9.933 9.197 1.00 90.19 91 THR A O 1
ATOM 655 N N . LYS A 1 92 ? -6.991 10.899 7.209 1.00 89.00 92 LYS A N 1
ATOM 656 C CA . LYS A 1 92 ? -8.429 11.127 7.440 1.00 89.00 92 LYS A CA 1
ATOM 657 C C . LYS A 1 92 ? -9.251 9.846 7.324 1.00 89.00 92 LYS A C 1
ATOM 659 O O . LYS A 1 92 ? -10.224 9.680 8.046 1.00 89.00 92 LYS A O 1
ATOM 664 N N . LEU A 1 93 ? -8.887 8.980 6.382 1.00 89.25 93 LEU A N 1
ATOM 665 C CA . LEU A 1 93 ? -9.589 7.724 6.110 1.00 89.25 93 LEU A CA 1
ATOM 666 C C . LEU A 1 93 ? -8.905 6.516 6.761 1.00 89.25 93 LEU A C 1
ATOM 668 O O . LEU A 1 93 ? -9.497 5.443 6.817 1.00 89.25 93 LEU A O 1
ATOM 672 N N . GLY A 1 94 ? -7.664 6.676 7.217 1.00 91.69 94 GLY A N 1
ATOM 673 C CA . GLY A 1 94 ? -6.852 5.595 7.749 1.00 91.69 94 GLY A CA 1
ATOM 674 C C . GLY A 1 94 ? -6.513 4.534 6.707 1.00 91.69 94 GLY A C 1
ATOM 675 O O . GLY A 1 94 ? -6.535 3.352 7.031 1.00 91.69 94 GLY A O 1
ATOM 676 N N . VAL A 1 95 ? -6.269 4.920 5.449 1.00 92.75 95 VAL A N 1
ATOM 677 C CA . VAL A 1 95 ? -5.988 3.974 4.352 1.00 92.75 95 VAL A CA 1
ATOM 678 C C . VAL A 1 95 ? -4.728 4.353 3.584 1.00 92.75 95 VAL A C 1
ATOM 680 O O . VAL A 1 95 ? -4.515 5.526 3.272 1.00 92.75 95 VAL A O 1
ATOM 683 N N . CYS A 1 96 ? -3.921 3.353 3.234 1.00 94.88 96 CYS A N 1
ATOM 684 C CA . CYS A 1 96 ? -2.782 3.524 2.341 1.00 94.88 96 CYS A CA 1
ATOM 685 C C . CYS A 1 96 ? -3.263 3.756 0.908 1.00 94.88 96 CYS A C 1
ATOM 687 O O . CYS A 1 96 ? -4.112 3.017 0.405 1.00 94.88 96 CYS A O 1
ATOM 689 N N . LYS A 1 97 ? -2.725 4.780 0.243 1.00 94.94 97 LYS A N 1
ATOM 690 C CA . LYS A 1 97 ? -3.010 5.077 -1.162 1.00 94.94 97 LYS A CA 1
ATOM 691 C C . LYS A 1 97 ? -1.720 5.276 -1.956 1.00 94.94 97 LYS A C 1
ATOM 693 O O . LYS A 1 97 ? -0.776 5.865 -1.428 1.00 94.94 97 LYS A O 1
ATOM 698 N N . PRO A 1 98 ? -1.694 4.837 -3.224 1.00 94.00 98 PRO A N 1
ATOM 699 C CA . PRO A 1 98 ? -0.620 5.190 -4.136 1.00 94.00 98 PRO A CA 1
ATOM 700 C C . PRO A 1 98 ? -0.719 6.677 -4.491 1.00 94.00 98 PRO A C 1
ATOM 702 O O . PRO A 1 98 ? -1.792 7.185 -4.824 1.00 94.00 98 PRO A O 1
ATOM 705 N N . TYR A 1 99 ? 0.407 7.375 -4.432 1.00 92.06 99 TYR A N 1
ATOM 706 C CA . TYR A 1 99 ? 0.576 8.714 -4.972 1.00 92.06 99 TYR A CA 1
ATOM 707 C C . TYR A 1 99 ? 1.503 8.621 -6.181 1.00 92.06 99 TYR A C 1
ATOM 709 O O . TYR A 1 99 ? 2.722 8.539 -6.046 1.00 92.06 99 TYR A O 1
ATOM 717 N N . ILE A 1 100 ? 0.905 8.580 -7.370 1.00 86.56 100 ILE A N 1
ATOM 718 C CA . ILE A 1 100 ? 1.632 8.463 -8.634 1.00 86.56 100 ILE A CA 1
ATOM 719 C C . ILE A 1 100 ? 1.852 9.865 -9.186 1.00 86.56 100 ILE A C 1
ATOM 721 O O . ILE A 1 100 ? 0.903 10.634 -9.351 1.00 86.56 100 ILE A O 1
ATOM 725 N N . ARG A 1 101 ? 3.106 10.212 -9.469 1.00 74.06 101 ARG A N 1
ATOM 726 C CA . ARG A 1 101 ? 3.441 11.505 -10.066 1.00 74.06 101 ARG A CA 1
ATOM 727 C C . ARG A 1 101 ? 3.0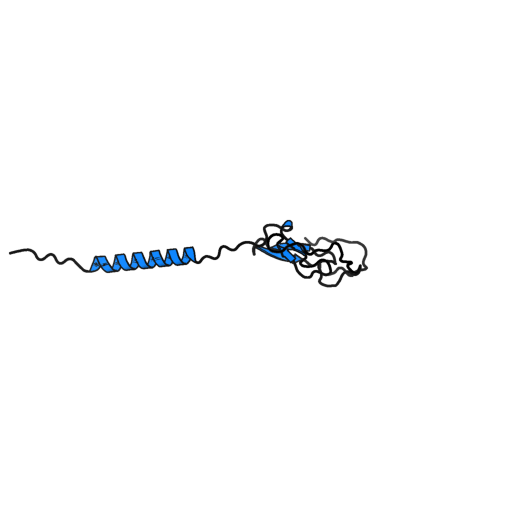52 11.467 -11.542 1.00 74.06 101 ARG A C 1
ATOM 729 O O . ARG A 1 101 ? 3.689 10.795 -12.346 1.00 74.06 101 ARG A O 1
ATOM 736 N N . ALA A 1 102 ? 1.979 12.168 -11.898 1.00 60.31 102 ALA A N 1
ATOM 737 C CA . ALA A 1 102 ? 1.588 12.324 -13.291 1.00 60.31 102 ALA A CA 1
ATOM 738 C C . ALA A 1 102 ? 2.662 13.145 -14.026 1.00 60.31 102 ALA A C 1
ATOM 740 O O . ALA A 1 102 ? 2.862 14.315 -13.707 1.00 60.31 102 ALA A O 1
ATOM 741 N N . GLY A 1 103 ? 3.346 12.535 -14.999 1.00 53.59 103 GLY A N 1
ATOM 742 C CA . GLY A 1 103 ? 4.160 13.277 -15.969 1.00 53.59 103 GLY A CA 1
ATOM 743 C C . GLY A 1 103 ? 5.658 12.981 -16.020 1.00 53.59 103 GLY A C 1
ATOM 744 O O . GLY A 1 103 ? 6.386 13.830 -16.523 1.00 53.59 103 GLY A O 1
ATOM 745 N N . MET A 1 104 ? 6.139 11.824 -15.559 1.00 51.34 104 MET A N 1
ATOM 746 C CA . MET A 1 104 ? 7.543 11.445 -15.771 1.00 51.34 104 MET A CA 1
ATOM 747 C C . MET A 1 104 ? 7.641 10.369 -16.870 1.00 51.34 104 MET A C 1
ATOM 749 O O . MET A 1 104 ? 7.360 9.203 -16.594 1.00 51.34 104 MET A O 1
ATOM 753 N N . PRO A 1 105 ? 7.948 10.737 -18.131 1.00 52.34 105 PRO A N 1
ATOM 754 C CA . PRO A 1 105 ? 8.369 9.763 -19.133 1.00 52.34 105 PRO A CA 1
ATOM 755 C C . PRO A 1 105 ? 9.750 9.185 -18.754 1.00 52.34 105 PRO A C 1
ATOM 757 O O . PRO A 1 105 ? 10.520 9.858 -18.062 1.00 52.34 105 PRO A O 1
ATOM 760 N N . PRO A 1 106 ? 10.069 7.945 -19.170 1.00 54.91 106 PRO A N 1
ATOM 761 C CA . PRO A 1 106 ? 11.252 7.208 -18.709 1.00 54.91 106 PRO A CA 1
ATOM 762 C C . PRO A 1 106 ? 12.616 7.772 -19.163 1.00 54.91 106 PRO A C 1
ATOM 764 O O . PRO A 1 106 ? 13.641 7.177 -18.844 1.00 54.91 106 PRO A O 1
ATOM 767 N N . ASP A 1 107 ? 12.674 8.900 -19.875 1.00 57.47 107 ASP A N 1
ATOM 768 C CA . ASP A 1 107 ? 13.899 9.411 -20.504 1.00 57.47 107 ASP A CA 1
ATOM 769 C C . ASP A 1 107 ? 14.207 10.907 -20.285 1.00 57.47 107 ASP A C 1
ATOM 771 O O . ASP A 1 107 ? 15.297 11.361 -20.640 1.00 57.47 107 ASP A O 1
ATOM 775 N N . SER A 1 108 ? 13.333 11.705 -19.664 1.00 50.66 108 SER A N 1
ATOM 776 C CA . SER A 1 108 ? 13.603 13.143 -19.518 1.00 50.66 108 SER A CA 1
ATOM 777 C C . SER A 1 108 ? 14.345 13.473 -18.220 1.00 50.66 108 SER A C 1
ATOM 779 O O . 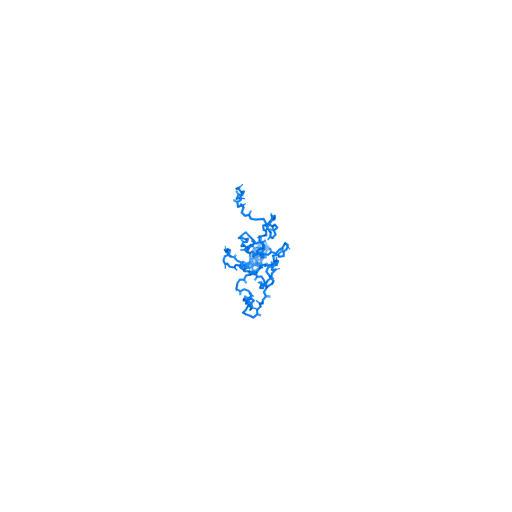SER A 1 108 ? 13.759 13.632 -17.147 1.00 50.66 108 SER A O 1
ATOM 781 N N . ALA A 1 109 ? 15.661 13.600 -18.366 1.00 49.03 109 ALA A N 1
ATOM 782 C CA . ALA A 1 109 ? 16.592 14.233 -17.447 1.00 49.03 109 ALA A CA 1
ATOM 783 C C . ALA A 1 109 ? 16.015 15.472 -16.721 1.00 49.03 109 ALA A C 1
ATOM 785 O O . ALA A 1 109 ? 15.459 16.374 -17.339 1.00 49.03 109 ALA A O 1
ATOM 786 N N . HIS A 1 110 ? 16.230 15.512 -15.402 1.00 55.44 110 HIS A N 1
ATOM 787 C CA . HIS A 1 110 ? 16.289 16.695 -14.532 1.00 55.44 110 HIS A CA 1
ATOM 788 C C . HIS A 1 110 ? 15.266 17.826 -14.774 1.00 55.44 110 HIS A C 1
ATOM 790 O O . HIS A 1 110 ? 15.519 18.739 -15.550 1.00 55.44 110 HIS A O 1
ATOM 796 N N . THR A 1 111 ? 14.203 17.894 -13.965 1.00 45.41 111 THR A N 1
ATOM 797 C CA . THR A 1 111 ? 13.916 19.070 -13.106 1.00 45.41 111 THR A CA 1
ATOM 798 C C . THR A 1 111 ? 12.663 18.841 -12.262 1.00 45.41 111 THR A C 1
ATOM 800 O O . THR A 1 111 ? 11.530 18.866 -12.732 1.00 45.41 111 THR A O 1
ATOM 803 N N . TRP A 1 112 ? 12.874 18.651 -10.963 1.00 46.84 112 TRP A N 1
ATOM 804 C CA . TRP A 1 112 ? 11.824 18.677 -9.953 1.00 46.84 112 TRP A CA 1
ATOM 805 C C . TRP A 1 112 ? 11.314 20.118 -9.788 1.00 46.84 112 TRP A C 1
ATOM 807 O O . TRP A 1 112 ? 11.985 20.948 -9.177 1.00 46.84 112 TRP A O 1
ATOM 817 N N . LYS A 1 113 ? 10.130 20.434 -10.327 1.00 42.44 113 LYS A N 1
ATOM 818 C CA . LYS A 1 113 ? 9.338 21.583 -9.864 1.00 42.44 113 LYS A CA 1
ATOM 819 C C . LYS A 1 113 ? 8.291 21.073 -8.879 1.00 42.44 113 LYS A C 1
ATOM 821 O O . LYS A 1 113 ? 7.258 20.551 -9.285 1.00 42.44 113 LYS A O 1
ATOM 826 N N . SER A 1 114 ? 8.560 21.237 -7.583 1.00 40.06 114 SER A N 1
ATOM 827 C CA . SER A 1 114 ? 7.517 21.197 -6.555 1.00 40.06 114 SER A CA 1
ATOM 828 C C . SER A 1 114 ? 6.493 22.289 -6.857 1.00 40.06 114 SER A C 1
ATOM 830 O O . SER A 1 114 ? 6.791 23.471 -6.690 1.00 40.06 114 SER A O 1
ATOM 832 N N . SER A 1 115 ? 5.296 21.913 -7.301 1.00 45.44 115 SER A N 1
ATOM 833 C CA . SER A 1 115 ? 4.136 22.797 -7.207 1.00 45.44 115 SER A CA 1
ATOM 834 C C . SER A 1 115 ? 3.642 22.777 -5.763 1.00 45.44 115 SER A C 1
ATOM 836 O O . SER A 1 115 ? 3.313 21.715 -5.234 1.00 45.44 115 SER A O 1
ATOM 838 N N . ASN A 1 116 ? 3.694 23.956 -5.147 1.00 39.69 116 ASN A N 1
ATOM 839 C CA . ASN A 1 116 ? 3.153 24.285 -3.831 1.00 39.69 116 ASN A CA 1
ATOM 840 C C . ASN A 1 116 ? 1.632 24.465 -3.908 1.00 39.69 116 ASN A C 1
ATOM 842 O O . ASN A 1 116 ? 1.178 24.990 -4.952 1.00 39.69 116 ASN A O 1
#

Organism: Bodo saltans (NCBI:txid75058)

pLDDT: mean 78.61, std 16.89, range [39.69, 95.88]

Foldseek 3Di:
DDDDDPPDPPVPPVVVVVVVVVVVVVVVVVPDPPPPQLDQWQVQWDFPEDAQGLFIGGCVPDPDHPCVPPDYDPAHDPNGVSLVKGWTAPNVNSDIHIGDDPDRHRDDDDDDDDDD

Solvent-accessible surface area (backbone atoms only — not comparable to full-atom values): 7266 Å² total; per-residue (Å²): 141,80,88,82,81,80,81,69,78,71,66,61,59,62,53,52,54,52,53,54,52,51,50,50,52,52,49,58,62,72,65,57,77,80,78,77,57,53,23,78,43,38,88,34,24,36,61,61,41,83,58,63,20,66,44,30,34,30,61,88,83,42,80,79,64,88,46,90,88,59,84,68,72,90,69,54,46,86,87,14,35,63,42,73,24,45,40,34,34,40,63,91,78,17,38,39,37,59,47,63,55,88,82,67,66,95,77,75,76,87,78,91,75,84,82,128

Secondary structure (DSSP, 8-state):
--------THHHHHHHHHHHHHHHHHHHHHT------S-SSGGGEEESSSSS---EEETTTSPPP--TT----SSPPTTSTTTT-EEEEETTTTEEEEE--TT--TT---------